Protein AF-A0A7X6ATF2-F1 (afdb_monomer)

Sequence (59 aa):
DLARNDVGRVVEFGTLQVDEMMTLERYSHVMHLTSQVSGRLQGSKTPIDVLRATLPAGT

Foldseek 3Di:
DLVCQLQVVFADPPFKDWPAAQDWDDDPPDIDRDIDIDHHGDPVDDPVSSCVSCPPPPD

Structure (mmCIF, N/CA/C/O backbone):
data_AF-A0A7X6ATF2-F1
#
_entry.id   AF-A0A7X6ATF2-F1
#
loop_
_atom_site.group_PDB
_atom_site.id
_atom_site.type_symbol
_atom_site.label_atom_id
_atom_site.label_alt_id
_atom_site.label_comp_id
_atom_site.label_asym_id
_atom_site.label_entity_id
_atom_site.label_seq_id
_atom_site.pdbx_PDB_ins_code
_atom_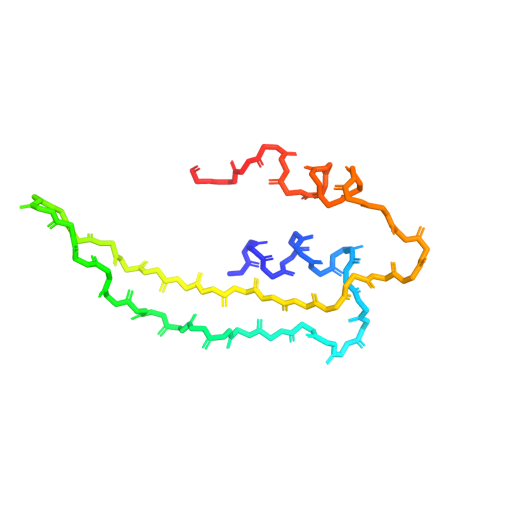site.Cartn_x
_atom_site.Cartn_y
_atom_site.Cartn_z
_atom_site.occupancy
_atom_site.B_iso_or_equiv
_atom_site.auth_seq_id
_atom_site.auth_comp_id
_atom_site.auth_asym_id
_atom_site.auth_atom_id
_atom_site.pdbx_PDB_model_num
ATOM 1 N N . ASP A 1 1 ? 7.779 5.977 2.518 1.00 79.75 1 ASP A N 1
ATOM 2 C CA . ASP A 1 1 ? 7.012 6.937 3.348 1.00 79.75 1 ASP A CA 1
ATOM 3 C C . ASP A 1 1 ? 5.734 7.461 2.717 1.00 79.75 1 ASP A C 1
ATOM 5 O O . ASP A 1 1 ? 4.704 7.376 3.373 1.00 79.75 1 ASP A O 1
ATOM 9 N N . LEU A 1 2 ? 5.749 7.934 1.465 1.00 87.31 2 LEU A N 1
ATOM 10 C CA . LEU A 1 2 ? 4.546 8.471 0.810 1.00 87.31 2 LEU A CA 1
ATOM 11 C C . LEU A 1 2 ? 3.352 7.495 0.837 1.00 87.31 2 LEU A C 1
ATOM 13 O O . LEU A 1 2 ? 2.281 7.852 1.313 1.00 87.31 2 LEU A O 1
ATOM 17 N N . ALA A 1 3 ? 3.577 6.227 0.477 1.00 89.88 3 ALA A N 1
ATOM 18 C CA . ALA A 1 3 ? 2.542 5.191 0.534 1.00 89.88 3 ALA A CA 1
ATOM 19 C C . ALA A 1 3 ? 1.937 5.010 1.942 1.00 89.88 3 ALA A C 1
ATOM 21 O O . ALA A 1 3 ? 0.726 4.860 2.079 1.00 89.88 3 ALA A O 1
ATOM 22 N N . ARG A 1 4 ? 2.752 5.085 3.007 1.00 92.50 4 ARG A N 1
ATOM 23 C CA . ARG A 1 4 ? 2.260 4.999 4.396 1.00 92.50 4 ARG A CA 1
ATOM 24 C C . ARG A 1 4 ? 1.409 6.212 4.762 1.00 92.50 4 ARG A C 1
ATOM 26 O O . ARG A 1 4 ? 0.400 6.054 5.439 1.00 92.50 4 ARG A O 1
ATOM 33 N N . ASN A 1 5 ? 1.803 7.402 4.314 1.00 93.19 5 ASN A N 1
ATOM 34 C CA . ASN A 1 5 ? 1.030 8.623 4.525 1.00 93.19 5 ASN A CA 1
ATOM 35 C C . ASN A 1 5 ? -0.323 8.565 3.804 1.00 93.19 5 ASN A C 1
ATOM 37 O O . ASN A 1 5 ? -1.343 8.912 4.389 1.00 93.19 5 ASN A O 1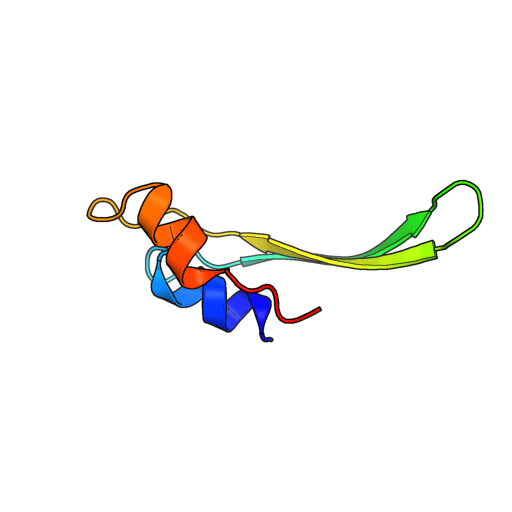
ATOM 41 N N . ASP A 1 6 ? -0.345 8.105 2.555 1.00 93.62 6 ASP A N 1
ATOM 42 C CA . ASP A 1 6 ? -1.564 8.097 1.748 1.00 93.62 6 ASP A CA 1
ATOM 43 C C . ASP A 1 6 ? -2.563 7.043 2.223 1.00 93.62 6 ASP A C 1
ATOM 45 O O . ASP A 1 6 ? -3.715 7.371 2.515 1.00 93.62 6 ASP A O 1
ATOM 49 N N . VAL A 1 7 ? -2.101 5.804 2.413 1.00 94.75 7 VAL A N 1
ATOM 50 C CA . VAL A 1 7 ? -2.920 4.710 2.956 1.00 94.75 7 VAL A CA 1
ATOM 51 C C . VAL A 1 7 ? -3.360 5.024 4.390 1.00 94.75 7 VAL A C 1
ATOM 53 O O . VAL A 1 7 ? -4.520 4.810 4.745 1.00 94.75 7 VAL A O 1
ATOM 56 N N . GLY A 1 8 ? -2.478 5.620 5.199 1.00 95.38 8 GLY A N 1
ATOM 57 C CA . GLY A 1 8 ? -2.740 5.983 6.594 1.00 95.38 8 GLY A CA 1
ATOM 58 C C . GLY A 1 8 ? -3.950 6.897 6.806 1.00 95.38 8 GLY A C 1
ATOM 59 O O . GLY A 1 8 ? -4.567 6.845 7.867 1.00 95.38 8 GLY A O 1
ATOM 60 N N . ARG A 1 9 ? -4.343 7.695 5.803 1.00 94.69 9 ARG A N 1
ATOM 61 C CA . ARG A 1 9 ? -5.513 8.589 5.891 1.00 94.69 9 ARG A CA 1
ATOM 62 C C . ARG A 1 9 ? -6.859 7.860 5.863 1.00 94.69 9 ARG A C 1
ATOM 64 O O . ARG A 1 9 ? -7.867 8.450 6.255 1.00 94.69 9 ARG A O 1
ATOM 71 N N . VAL A 1 10 ? -6.900 6.625 5.363 1.00 96.94 10 VAL A N 1
ATOM 72 C CA . VAL A 1 10 ? -8.154 5.895 5.095 1.00 96.94 10 VAL A CA 1
ATOM 73 C C . VAL A 1 10 ? -8.248 4.541 5.793 1.00 96.94 10 VAL A C 1
ATOM 75 O O . VAL A 1 10 ? -9.329 3.955 5.824 1.00 96.94 10 VAL A O 1
ATOM 78 N N . VAL A 1 11 ? -7.163 4.055 6.395 1.00 97.81 11 VAL A N 1
ATOM 79 C CA . VAL A 1 11 ? -7.145 2.797 7.156 1.00 97.81 11 VAL A CA 1
ATOM 80 C C . VAL A 1 11 ? -7.307 3.024 8.655 1.00 97.81 11 VAL A C 1
ATOM 82 O O . VAL A 1 11 ? -7.129 4.126 9.175 1.00 97.81 11 VAL A O 1
ATOM 85 N N . GLU A 1 12 ? -7.716 1.985 9.368 1.00 97.94 12 GLU A N 1
ATOM 86 C CA . GLU A 1 12 ? -7.877 2.023 10.810 1.00 97.94 12 GLU A CA 1
ATOM 87 C C . GLU A 1 12 ? -6.533 2.199 11.516 1.00 97.94 12 GLU A C 1
ATOM 89 O O . GLU A 1 12 ? -5.515 1.605 11.137 1.00 97.94 12 GLU A O 1
ATOM 94 N N . PHE A 1 13 ? -6.544 2.995 12.586 1.00 94.81 13 PHE A N 1
ATOM 95 C CA . PHE A 1 13 ? -5.356 3.235 13.391 1.00 94.81 13 PHE A CA 1
A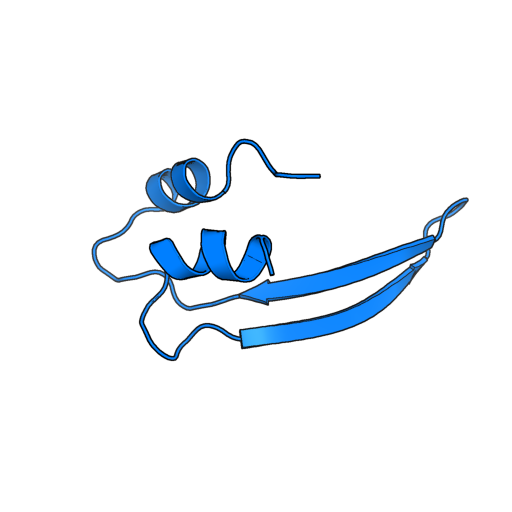TOM 96 C C . PHE A 1 13 ? -4.776 1.919 13.924 1.00 94.81 13 PHE A C 1
ATOM 98 O O . PHE A 1 13 ? -5.504 1.055 14.407 1.00 94.81 13 PHE A O 1
ATOM 105 N N . GLY A 1 14 ?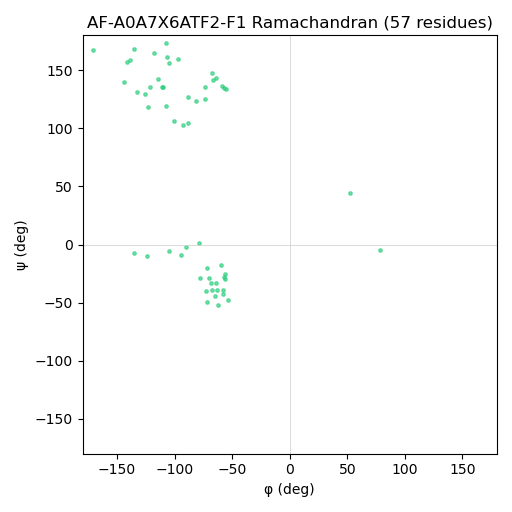 -3.454 1.770 13.828 1.00 95.69 14 GLY A N 1
ATOM 106 C CA . GLY A 1 14 ? -2.741 0.569 14.271 1.00 95.69 14 GLY A CA 1
ATOM 107 C C . GLY A 1 14 ? -2.812 -0.625 13.313 1.00 95.69 14 GLY A C 1
ATOM 108 O O . GLY A 1 14 ? -2.134 -1.612 13.563 1.00 95.69 14 GLY A O 1
ATOM 109 N N . THR A 1 15 ? -3.570 -0.545 12.213 1.00 96.94 15 THR A N 1
ATOM 110 C CA . THR A 1 15 ? -3.646 -1.636 11.218 1.00 96.94 15 THR A CA 1
ATOM 111 C C . THR A 1 15 ? -2.680 -1.469 10.048 1.00 96.94 15 THR A C 1
ATOM 113 O O . THR A 1 15 ? -2.549 -2.378 9.236 1.00 96.94 15 THR A O 1
ATOM 116 N N . LEU A 1 16 ? -2.022 -0.310 9.942 1.00 96.12 16 LEU A N 1
ATOM 117 C CA . LEU A 1 16 ? -1.081 -0.035 8.865 1.00 96.12 16 LEU A CA 1
ATOM 118 C C . LEU A 1 16 ? 0.217 -0.814 9.073 1.00 96.12 16 LEU A C 1
ATOM 120 O O . LEU A 1 16 ? 0.887 -0.646 10.093 1.00 96.12 16 LEU A O 1
ATOM 124 N N . GLN A 1 17 ? 0.607 -1.581 8.064 1.00 95.69 17 GLN A N 1
ATOM 125 C CA . GLN A 1 17 ? 1.821 -2.385 8.069 1.00 95.69 17 GLN A CA 1
ATOM 126 C C . GLN A 1 17 ? 2.535 -2.326 6.717 1.00 95.69 17 GLN A C 1
AT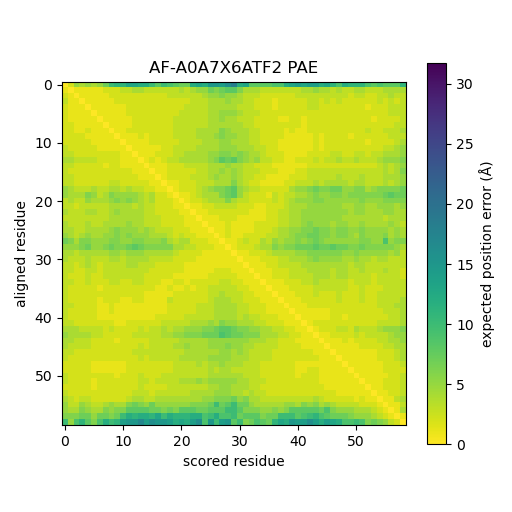OM 128 O O . GLN A 1 17 ? 1.954 -1.960 5.696 1.00 95.69 17 GLN A O 1
ATOM 133 N N . VAL A 1 18 ? 3.828 -2.640 6.737 1.00 94.31 18 VAL A N 1
ATOM 134 C CA . VAL A 1 18 ? 4.630 -2.838 5.529 1.00 94.31 18 VAL A CA 1
ATOM 135 C C . VAL A 1 18 ? 4.731 -4.344 5.338 1.00 94.31 18 VAL A C 1
ATOM 137 O O . VAL A 1 18 ? 5.410 -5.002 6.122 1.00 94.31 18 VAL A O 1
ATOM 140 N N . ASP A 1 19 ? 4.007 -4.882 4.360 1.00 90.50 19 ASP A N 1
ATOM 141 C CA . ASP A 1 19 ? 3.963 -6.329 4.114 1.00 90.50 19 ASP A CA 1
ATOM 142 C C . ASP A 1 19 ? 5.271 -6.810 3.490 1.00 90.50 19 ASP A C 1
ATOM 144 O O . ASP A 1 19 ? 5.823 -7.841 3.867 1.00 90.50 19 ASP A O 1
ATOM 148 N N . GLU A 1 20 ? 5.798 -6.007 2.569 1.00 91.00 20 GLU A N 1
ATOM 149 C CA . GLU A 1 20 ? 7.040 -6.275 1.868 1.00 91.00 20 GLU A CA 1
ATOM 150 C C . GLU A 1 20 ? 7.918 -5.029 1.870 1.00 91.00 20 GLU A C 1
ATOM 152 O O . GLU A 1 20 ? 7.463 -3.930 1.545 1.00 91.00 20 GLU A O 1
ATOM 157 N N . MET A 1 21 ? 9.188 -5.193 2.228 1.00 90.94 21 MET A N 1
ATOM 158 C CA . MET A 1 21 ? 10.143 -4.096 2.336 1.00 90.94 21 MET A CA 1
ATOM 159 C C . MET A 1 21 ? 11.345 -4.375 1.438 1.00 90.94 21 MET A C 1
ATOM 161 O O . MET A 1 21 ? 12.077 -5.335 1.661 1.00 90.94 21 MET A O 1
ATOM 165 N N . MET A 1 22 ? 11.569 -3.491 0.463 1.00 92.12 22 MET A N 1
ATOM 166 C CA . MET A 1 22 ? 12.679 -3.556 -0.496 1.00 92.12 22 MET A CA 1
ATOM 167 C C . MET A 1 22 ? 12.787 -4.917 -1.213 1.00 92.12 22 MET A C 1
ATOM 169 O O . MET A 1 22 ? 13.877 -5.471 -1.368 1.00 92.12 22 MET A O 1
ATOM 173 N N . THR A 1 23 ? 11.653 -5.455 -1.666 1.00 95.06 23 THR A N 1
ATOM 174 C CA . THR A 1 23 ? 11.595 -6.688 -2.460 1.00 95.06 23 THR A CA 1
ATOM 175 C C . THR A 1 23 ? 12.081 -6.420 -3.884 1.00 95.06 23 THR A C 1
ATOM 177 O O . THR A 1 23 ? 11.719 -5.423 -4.503 1.00 95.06 23 THR A O 1
ATOM 180 N N . LEU A 1 24 ? 12.912 -7.314 -4.427 1.00 96.06 24 LEU A N 1
ATOM 181 C CA . LEU A 1 24 ? 13.363 -7.244 -5.817 1.00 96.06 24 LEU A CA 1
ATOM 182 C C . LEU A 1 24 ? 12.378 -7.977 -6.737 1.00 96.06 24 LEU A C 1
ATOM 184 O O . LEU A 1 24 ? 12.406 -9.205 -6.833 1.00 96.06 24 LEU A O 1
ATOM 188 N N . GLU A 1 25 ? 11.571 -7.226 -7.473 1.00 96.00 25 GLU A N 1
ATOM 189 C CA . GLU A 1 25 ? 10.694 -7.753 -8.513 1.00 96.00 25 GLU A CA 1
ATOM 190 C C . GLU A 1 25 ? 11.421 -7.806 -9.858 1.00 96.00 25 GLU A C 1
ATOM 192 O O . GLU A 1 25 ? 11.984 -6.813 -10.327 1.00 96.00 25 GLU A O 1
ATOM 197 N N . ARG A 1 26 ? 11.412 -8.981 -10.493 1.00 96.75 26 ARG A N 1
ATOM 198 C CA . ARG A 1 26 ? 12.097 -9.230 -11.766 1.00 96.75 26 ARG A CA 1
ATOM 199 C C . ARG A 1 26 ? 11.083 -9.354 -12.894 1.00 96.75 26 ARG A C 1
ATOM 201 O O . ARG A 1 26 ? 10.276 -10.278 -12.905 1.00 96.75 26 ARG A O 1
ATOM 208 N N . TYR A 1 27 ? 11.194 -8.465 -13.871 1.00 95.38 27 TYR A N 1
ATOM 209 C CA . TYR A 1 27 ? 10.466 -8.516 -15.134 1.00 95.38 27 TYR A CA 1
ATOM 210 C C . TYR A 1 27 ? 11.428 -8.905 -16.263 1.00 95.38 27 TYR A C 1
ATOM 212 O O . TYR A 1 27 ? 12.639 -8.990 -16.062 1.00 95.38 27 TYR A O 1
ATOM 220 N N . SER A 1 28 ? 10.914 -9.133 -17.474 1.00 96.69 28 SER A N 1
ATOM 221 C CA . SER A 1 28 ? 11.712 -9.664 -18.592 1.00 96.69 28 SER A CA 1
ATOM 222 C C . SER A 1 28 ? 12.951 -8.830 -18.952 1.00 96.69 28 SER A C 1
ATOM 224 O O . SER A 1 28 ? 13.916 -9.387 -19.462 1.00 96.69 28 SER A O 1
ATOM 226 N N . HIS A 1 29 ? 12.933 -7.517 -18.697 1.00 96.56 29 HIS A N 1
ATOM 227 C CA . HIS A 1 29 ? 14.011 -6.596 -19.091 1.00 96.56 29 HIS A CA 1
ATOM 228 C C . HIS A 1 29 ? 14.417 -5.598 -17.999 1.00 96.56 29 HIS A C 1
ATOM 230 O O . HIS A 1 29 ? 15.386 -4.864 -18.174 1.00 96.56 29 HIS A O 1
ATOM 236 N N . VAL A 1 30 ? 13.682 -5.544 -16.887 1.00 97.31 30 VAL A N 1
ATOM 237 C CA . VAL A 1 30 ? 13.905 -4.577 -15.807 1.00 97.31 30 VAL A CA 1
ATOM 238 C C . VAL A 1 30 ? 13.691 -5.234 -14.455 1.00 97.31 30 VAL A C 1
ATOM 240 O O . VAL A 1 30 ? 12.994 -6.242 -14.330 1.00 97.31 30 VAL A O 1
ATOM 243 N N . MET A 1 31 ? 14.296 -4.639 -13.436 1.00 97.12 31 MET A N 1
ATOM 244 C CA . MET A 1 31 ? 14.066 -5.004 -12.049 1.00 97.12 31 MET A CA 1
ATOM 245 C C . MET A 1 31 ? 13.554 -3.783 -11.302 1.00 97.12 31 MET A C 1
ATOM 247 O O . MET A 1 31 ? 14.101 -2.692 -11.470 1.00 97.12 31 MET A O 1
ATOM 251 N N . HIS A 1 32 ? 12.528 -3.971 -10.480 1.00 96.75 32 HIS A N 1
ATOM 252 C CA . HIS A 1 32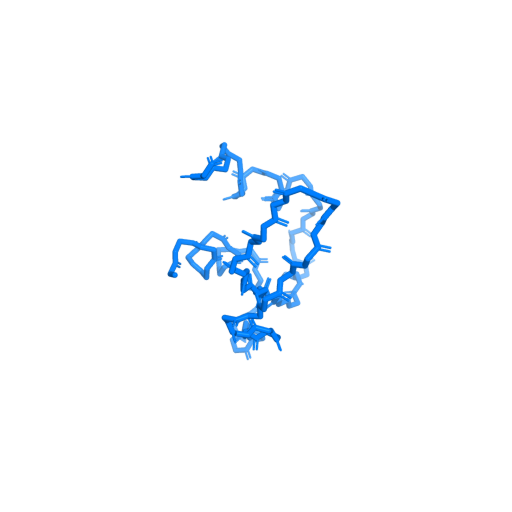 ? 12.013 -2.944 -9.585 1.00 96.75 32 HIS A CA 1
ATOM 253 C C . HIS A 1 32 ? 12.335 -3.336 -8.146 1.00 96.75 32 HIS A C 1
ATOM 255 O O . HIS A 1 32 ? 12.159 -4.488 -7.758 1.00 96.75 32 HIS A O 1
ATOM 261 N N . LEU A 1 33 ? 12.810 -2.378 -7.353 1.00 96.06 33 LEU A N 1
ATOM 262 C CA . LEU A 1 33 ? 12.899 -2.535 -5.906 1.00 96.06 33 LEU A CA 1
ATOM 263 C C . LEU A 1 33 ? 11.611 -1.967 -5.305 1.00 96.06 33 LEU A C 1
ATOM 265 O O . LEU A 1 33 ? 11.438 -0.749 -5.262 1.00 96.06 33 LEU A O 1
ATOM 269 N N . THR A 1 34 ? 10.690 -2.840 -4.910 1.00 94.50 34 THR A N 1
ATOM 270 C CA . THR A 1 34 ? 9.340 -2.476 -4.476 1.00 94.50 34 THR A CA 1
ATOM 271 C C . THR A 1 34 ? 9.177 -2.620 -2.967 1.00 94.50 34 THR A C 1
ATOM 273 O O . THR A 1 34 ? 9.987 -3.213 -2.254 1.00 94.50 34 THR A O 1
ATOM 276 N N . SER A 1 35 ? 8.155 -1.971 -2.424 1.00 94.31 35 SER A N 1
ATOM 277 C CA . SER A 1 35 ? 7.705 -2.175 -1.048 1.00 94.31 35 SER A CA 1
ATOM 278 C C . SER A 1 35 ? 6.192 -2.058 -1.029 1.00 94.31 35 SER A C 1
ATOM 280 O O . SER A 1 35 ? 5.635 -1.195 -1.711 1.00 94.31 35 SER A O 1
ATOM 282 N N . GLN A 1 36 ? 5.534 -2.914 -0.259 1.00 94.31 36 GLN A N 1
ATOM 283 C CA . GLN A 1 36 ? 4.083 -2.973 -0.162 1.00 94.31 36 GLN A CA 1
ATOM 284 C C . GLN A 1 36 ? 3.626 -2.485 1.206 1.00 94.31 36 GLN A C 1
ATOM 286 O O . GLN A 1 36 ? 4.200 -2.834 2.237 1.00 94.31 36 GLN A O 1
ATOM 291 N N . VAL A 1 37 ? 2.591 -1.650 1.205 1.00 94.75 37 VAL A N 1
ATOM 292 C CA . VAL A 1 37 ? 1.976 -1.094 2.411 1.00 94.75 37 VAL A CA 1
ATOM 293 C C . VAL A 1 37 ? 0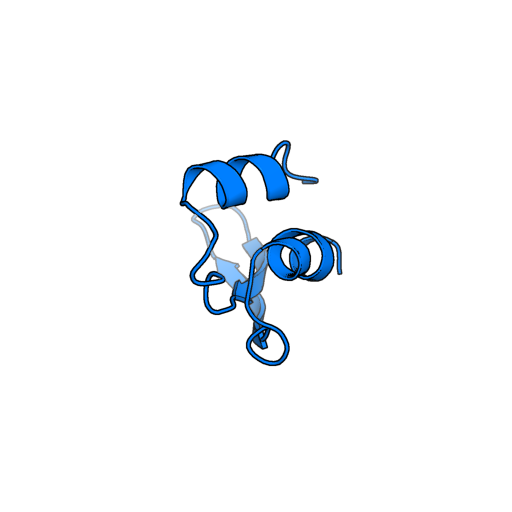.489 -1.395 2.362 1.00 94.75 37 VAL A C 1
ATOM 295 O O . VAL A 1 37 ? -0.168 -1.065 1.374 1.00 94.75 37 VAL A O 1
ATOM 298 N N . SER A 1 38 ? -0.048 -1.953 3.441 1.00 95.62 38 SER A N 1
ATOM 299 C CA . SER A 1 38 ? -1.472 -2.247 3.570 1.00 95.62 38 SER A CA 1
ATOM 300 C C . SER A 1 38 ? -2.019 -1.837 4.934 1.00 95.62 38 SER A C 1
ATOM 302 O O . SER A 1 38 ? -1.286 -1.470 5.854 1.00 95.62 38 SER A O 1
ATOM 304 N N . GLY A 1 39 ? -3.345 -1.847 5.042 1.00 96.62 39 GLY A N 1
ATOM 305 C CA . GLY A 1 39 ? -4.072 -1.637 6.284 1.00 96.62 39 GLY A CA 1
ATOM 306 C C . GLY A 1 39 ? -5.557 -1.927 6.101 1.00 96.62 39 GLY A C 1
ATOM 307 O O . GLY A 1 39 ? -6.049 -2.060 4.976 1.00 96.62 39 GLY A O 1
ATOM 308 N N . ARG A 1 40 ? -6.292 -2.031 7.209 1.00 97.62 40 ARG A N 1
ATOM 309 C CA . ARG A 1 40 ? -7.729 -2.319 7.176 1.00 97.62 40 ARG A CA 1
ATOM 310 C C . ARG A 1 40 ? -8.501 -1.036 6.904 1.00 97.62 40 ARG A C 1
ATOM 312 O O . ARG A 1 40 ? -8.353 -0.079 7.652 1.00 97.62 40 ARG A O 1
ATOM 319 N N . LEU A 1 41 ? -9.326 -1.005 5.856 1.00 97.88 41 LEU A N 1
ATOM 320 C CA . LEU A 1 41 ? -10.156 0.163 5.543 1.00 97.88 41 LEU A CA 1
ATOM 321 C C . LEU A 1 41 ? -11.031 0.534 6.751 1.00 97.88 41 LEU A C 1
ATOM 323 O O . LEU A 1 41 ? -11.663 -0.340 7.344 1.00 97.88 41 LEU A O 1
ATOM 327 N N . GLN A 1 42 ? -11.080 1.822 7.101 1.00 97.56 42 GLN A N 1
ATOM 328 C CA . GLN A 1 42 ? -11.983 2.304 8.149 1.00 97.56 42 GLN A CA 1
ATOM 329 C C . GLN A 1 42 ? -13.434 1.978 7.787 1.00 97.56 42 GLN A C 1
ATOM 331 O O . GLN A 1 42 ? -13.862 2.232 6.664 1.00 97.56 42 GLN A O 1
ATOM 336 N N . GLY A 1 43 ? -14.221 1.489 8.749 1.00 96.19 43 GLY A N 1
ATOM 337 C CA . GLY A 1 43 ? -15.612 1.079 8.502 1.00 96.19 43 GLY A CA 1
ATOM 338 C C . GLY A 1 43 ? -16.544 2.188 7.985 1.00 96.19 43 GLY A C 1
ATOM 339 O O . GLY A 1 43 ? -17.594 1.889 7.428 1.00 96.19 43 GLY A O 1
ATOM 340 N N . SER A 1 44 ? -16.168 3.461 8.140 1.00 96.56 44 SER A N 1
ATOM 341 C CA . SER A 1 44 ? -16.898 4.622 7.608 1.00 96.56 44 SER A CA 1
ATOM 342 C C . SER A 1 44 ? -16.462 5.048 6.201 1.00 96.56 44 SER A C 1
ATOM 344 O O . SER A 1 44 ? -17.014 6.006 5.660 1.00 96.56 44 SER A O 1
ATOM 346 N N . LYS A 1 45 ? -15.457 4.386 5.619 1.00 97.25 45 LYS A N 1
ATOM 347 C CA . LYS A 1 45 ? -14.882 4.714 4.312 1.00 97.25 45 LYS A CA 1
ATOM 348 C C . LYS A 1 45 ? -15.337 3.727 3.252 1.00 97.25 45 LYS A C 1
ATOM 350 O O . LYS A 1 45 ? -15.685 2.581 3.519 1.00 97.25 45 LYS A O 1
ATOM 355 N N . THR A 1 46 ? -15.290 4.194 2.018 1.00 97.31 46 THR A N 1
ATOM 356 C CA . THR A 1 46 ? -15.670 3.439 0.829 1.00 97.31 46 THR A CA 1
ATOM 357 C C . THR A 1 46 ? -14.470 3.274 -0.109 1.00 97.31 46 THR A C 1
ATOM 359 O O . THR A 1 46 ? -13.484 4.006 0.013 1.00 97.31 46 THR A O 1
ATOM 362 N N . PRO A 1 47 ? -14.529 2.365 -1.100 1.00 95.94 47 PRO A N 1
ATOM 363 C CA . PRO A 1 47 ? -13.457 2.224 -2.087 1.00 95.94 47 PRO A CA 1
ATOM 364 C C . PRO A 1 47 ? -13.133 3.519 -2.852 1.00 95.94 47 PRO A C 1
ATOM 366 O O . PRO A 1 47 ? -11.982 3.740 -3.222 1.00 95.94 47 PRO A O 1
ATOM 369 N N . ILE A 1 48 ? -14.110 4.413 -3.056 1.00 97.19 48 ILE A N 1
ATOM 370 C CA . ILE A 1 48 ? -13.853 5.698 -3.724 1.00 97.19 48 ILE A CA 1
ATOM 371 C C . ILE A 1 48 ? -13.020 6.650 -2.850 1.00 97.19 48 ILE A C 1
ATOM 373 O O . ILE A 1 48 ? -12.242 7.440 -3.382 1.00 97.19 48 ILE A O 1
ATOM 377 N N . ASP A 1 49 ? -13.116 6.550 -1.520 1.00 96.88 49 ASP A N 1
ATOM 378 C CA . ASP A 1 49 ? -12.271 7.322 -0.601 1.00 96.88 49 ASP A CA 1
ATOM 379 C C . ASP A 1 49 ? -10.812 6.863 -0.661 1.00 96.88 49 ASP A C 1
ATOM 381 O O . ASP A 1 49 ? -9.911 7.692 -0.553 1.00 96.88 49 ASP A O 1
ATOM 385 N N . VAL A 1 50 ? -10.580 5.566 -0.894 1.00 96.00 50 VAL A N 1
ATOM 386 C CA . VAL A 1 50 ? -9.234 5.020 -1.121 1.00 96.00 50 VAL A CA 1
ATOM 387 C C . VAL A 1 50 ? -8.628 5.642 -2.372 1.00 96.00 50 VAL A C 1
ATOM 389 O O . VAL A 1 50 ? -7.555 6.229 -2.295 1.00 96.00 50 VAL A O 1
ATOM 392 N N . LEU A 1 51 ? -9.351 5.608 -3.496 1.00 95.62 51 LEU A N 1
ATOM 393 C CA . LEU A 1 51 ? -8.881 6.197 -4.753 1.00 95.62 51 LEU A CA 1
ATOM 394 C C . LEU A 1 51 ? -8.570 7.690 -4.607 1.00 95.62 51 LEU A C 1
ATOM 396 O O . LEU A 1 51 ? -7.538 8.150 -5.083 1.00 95.62 51 LEU A O 1
ATOM 400 N N . ARG A 1 52 ? -9.429 8.448 -3.914 1.00 94.81 52 ARG A N 1
ATOM 401 C CA . ARG A 1 52 ? -9.192 9.875 -3.633 1.00 94.81 52 ARG A CA 1
ATOM 402 C C . ARG A 1 52 ? -7.969 10.114 -2.755 1.00 94.81 52 ARG A C 1
ATOM 404 O O . ARG A 1 52 ? -7.331 11.151 -2.886 1.00 94.81 52 ARG A O 1
ATOM 411 N N . ALA A 1 53 ? -7.672 9.198 -1.838 1.00 94.06 53 ALA A N 1
ATOM 412 C CA . ALA A 1 53 ? -6.520 9.319 -0.962 1.00 94.06 53 ALA A CA 1
ATOM 413 C C . ALA A 1 53 ? -5.208 8.947 -1.660 1.00 94.06 53 ALA A C 1
ATOM 415 O O . ALA A 1 53 ? -4.179 9.483 -1.267 1.00 94.06 53 ALA A O 1
ATOM 416 N N . THR A 1 54 ? -5.225 8.066 -2.661 1.00 93.38 54 THR A N 1
ATOM 417 C CA . THR A 1 54 ? -4.005 7.549 -3.304 1.00 93.38 54 THR A CA 1
ATOM 418 C C . THR A 1 54 ? -3.728 8.131 -4.689 1.00 93.38 54 THR A C 1
ATOM 420 O O . THR A 1 54 ? -2.700 7.804 -5.276 1.00 93.38 54 THR A O 1
ATOM 423 N N . LEU A 1 55 ? -4.637 8.944 -5.244 1.00 92.94 55 LEU A N 1
ATOM 424 C CA . LEU A 1 55 ? -4.486 9.537 -6.573 1.00 92.94 55 LEU A CA 1
ATOM 425 C C . LEU A 1 55 ? -4.347 11.071 -6.530 1.00 92.94 55 LEU A C 1
ATOM 427 O O . LEU A 1 55 ? -5.066 11.725 -5.773 1.00 92.94 55 LEU A O 1
ATOM 431 N N . PRO A 1 56 ? -3.501 11.656 -7.402 1.00 89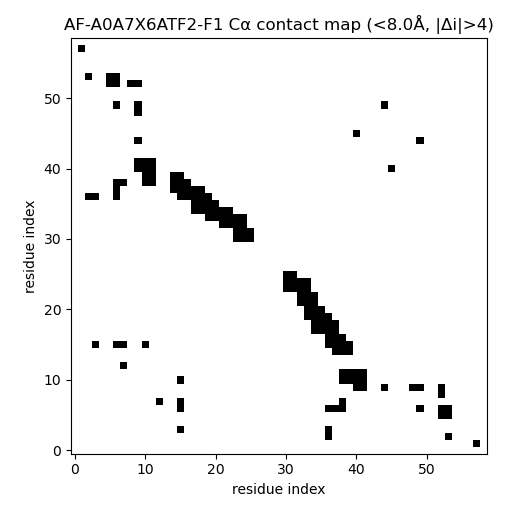.75 56 PRO A N 1
ATOM 432 C CA . PRO A 1 56 ? -2.566 10.965 -8.296 1.00 89.75 56 PRO A CA 1
ATOM 433 C C . PRO A 1 56 ? -1.448 10.265 -7.507 1.00 89.75 56 PRO A C 1
ATOM 435 O O . PRO A 1 56 ? -1.043 10.736 -6.446 1.00 89.75 56 PRO A O 1
ATOM 438 N N . ALA A 1 57 ? -0.970 9.133 -8.027 1.00 85.31 57 ALA A N 1
ATOM 439 C CA . ALA A 1 57 ? 0.156 8.432 -7.424 1.00 85.31 57 ALA A CA 1
ATOM 440 C C . ALA A 1 57 ? 1.415 9.312 -7.496 1.00 85.31 57 ALA A C 1
ATOM 442 O O .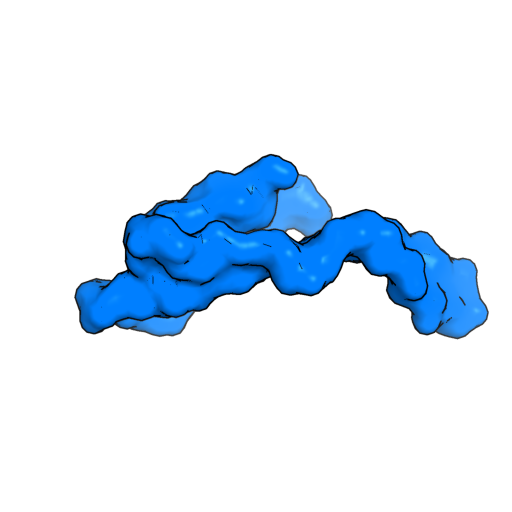 ALA A 1 57 ? 1.621 10.031 -8.472 1.00 85.31 57 ALA A O 1
ATOM 443 N N . GLY A 1 58 ? 2.251 9.266 -6.457 1.00 78.69 58 GLY A N 1
ATOM 444 C CA . GLY A 1 58 ? 3.459 10.095 -6.386 1.00 78.69 58 GLY A CA 1
ATOM 445 C C . GLY A 1 58 ? 4.658 9.598 -7.201 1.00 78.69 58 GLY A C 1
ATOM 446 O O . GLY A 1 58 ? 5.713 10.220 -7.117 1.00 78.69 58 GLY A O 1
ATOM 447 N N . THR A 1 59 ? 4.524 8.488 -7.932 1.00 71.56 59 THR A N 1
ATOM 448 C CA . THR A 1 59 ? 5.575 7.837 -8.737 1.00 71.56 59 THR A CA 1
ATOM 449 C C . THR A 1 59 ? 5.136 7.671 -10.176 1.00 71.56 59 THR A C 1
ATOM 451 O O . THR A 1 59 ? 3.957 7.286 -10.352 1.00 71.56 59 THR A O 1
#

pLDDT: mean 93.97, std 4.83, range [71.56, 97.94]

Radius of gyration: 13.2 Å; Cα contacts (8 Å, |Δi|>4): 76; chains: 1; bounding box: 31×21×33 Å

Nearest PDB structures (foldseek):
  7qu9-assembly2_B  TM=9.654E-01  e=3.149E-05  Bacillus subtilis
  7pi1-assembly1_AAA  TM=9.275E-01  e=2.945E-05  Bacillus subtilis subsp. subtilis str. 168
  7qu9-assembly1_A  TM=9.648E-01  e=5.757E-05  Bacillus subtilis
  2fn1-assembly1_A  TM=9.413E-01  e=4.490E-03  Yersinia enterocolitica
  3rv7-assembly4_D  TM=9.374E-01  e=4.199E-03  Mycobacterium tuberculosis

Solvent-accessible surface area (backbone atoms only — not comparable to full-atom values): 3730 Å² total; per-residue (Å²): 108,69,65,58,58,32,52,57,75,51,27,37,88,91,46,65,45,71,82,38,77,72,42,78,46,80,54,100,88,52,72,46,78,40,67,42,69,52,51,48,68,29,90,93,59,52,76,67,55,49,52,62,49,52,51,82,61,96,120

Mean predicted aligned error: 3.21 Å

Secondary structure (DSSP, 8-state):
-HHHHHHHTTBPTT--EEEEEEEEEE-SS-EEEEEEEE-PBPTT--HHHHHHHH-S---